Protein 1Z0F (pdb70)

Sequence (167 aa):
NYSYIFKYIIIGDMGVGKSCLLHQFTEKKFMADCPHTIGVEFGTRIIEVSGQKIKLQIWDTAGQERFRAVTRSYYRGAAGALMVYDITRRSTYNHLSSWLTDARNLTNPNTVIILIGNKADLEAQRDVTYEEAKQFAEENGLLFLEASAKTGENVEDAFLEAAKKIY

Nearest PDB structures (foldseek):
  1z0f-assembly1_A  TM=1.006E+00  e=1.741E-36  Homo sapiens
  2bme-assembly2_B  TM=9.021E-01  e=1.834E-24  Homo sapiens
  7eq2-assembly1_A  TM=8.925E-01  e=3.998E-22  Homo sapiens
  2bcg-assembly1_Y  TM=9.098E-01  e=1.332E-21  Saccharomyces cerevisiae
  4fmb-assembly1_B  TM=9.087E-01  e=6.094E-21  Homo sapiens

Foldseek 3Di:
DFDEEAEEEEDFDPPQQLLLLQCCQQVVAGCVPDPPDPGDAKHWDWDAEPNGIYIYIYGPLVPCLVPDPVSLVSLQAHQEYEYEAEQLDVVRVVCSVVVVCCSPVRYYPNYAYAYEHEPVVPVVRGDHDPVVVVVVCVVVVHHYDYAYSHVGRCSNVRVRVSVNSSD

Solvent-accessible surface area: 8452 Å² total; per-residue (Å²): 168,87,104,39,92,22,68,0,0,0,6,5,23,173,52,0,15,24,26,50,0,0,43,26,4,45,57,81,49,73,108,86,86,44,121,149,86,186,33,58,81,86,12,61,74,85,16,94,11,114,88,41,37,5,48,0,36,0,36,18,3,78,54,70,10,95,89,39,69,115,4,106,72,14,10,123,41,0,24,0,0,0,0,0,0,1,3,28,93,92,63,1,31,98,91,2,72,56,65,18,87,54,0,126,95,56,5,47,148,133,10,34,5,0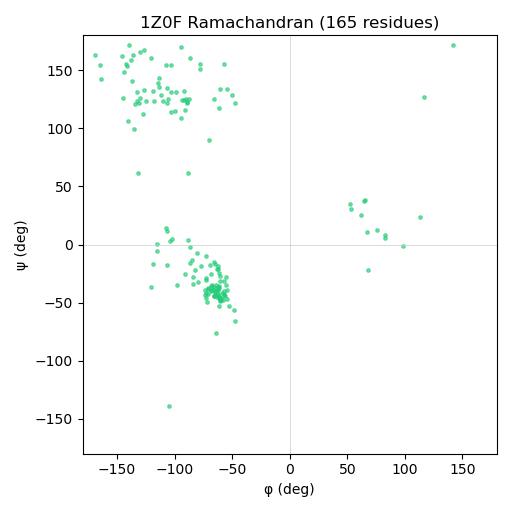,0,0,0,4,62,17,44,69,141,110,118,106,68,1,66,110,126,49,0,30,60,44,3,80,156,48,68,14,72,30,44,23,0,0,3,117,92,26,94,55,3,86,65,0,0,38,92,0,0,60,60,41,91

Organism: Homo sapiens (NCBI:txid9606)

Radius of gyration: 15.04 Å; Cα contacts (8 Å, |Δi|>4): 312; chains: 1; bounding box: 43×39×37 Å

Structure (mmCIF, N/CA/C/O backbone):
data_1Z0F
#
_entry.id   1Z0F
#
_cell.length_a   43.065
_cell.length_b   40.780
_cell.length_c   47.678
_cell.angle_alpha   90.00
_cell.angle_beta   108.45
_cell.angle_gamma   90.00
#
_symmetry.space_group_name_H-M   'P 1 21 1'
#
loop_
_entity.id
_entity.type
_entity.pdbx_description
1 polymer 'RAB14, member RAS oncogene family'
2 non-polymer 'MAGNESIUM ION'
3 non-polymer "GUANOSINE-5'-DIPHOSPHATE"
4 water water
#
loop_
_atom_site.group_PDB
_atom_site.id
_atom_site.type_symbol
_atom_site.label_atom_id
_atom_site.label_alt_id
_atom_site.label_comp_id
_atom_site.label_asym_id
_atom_site.label_entity_id
_atom_site.label_seq_id
_atom_site.pdbx_PDB_ins_code
_atom_site.Cartn_x
_atom_site.Cartn_y
_atom_site.Cartn_z
_atom_site.occupancy
_atom_site.B_iso_or_equiv
_atom_site.auth_seq_id
_atom_site.auth_comp_id
_atom_site.auth_asym_id
_atom_site.auth_atom_id
_atom_site.pdbx_PDB_model_num
ATOM 1 N N . ASN A 1 11 ? 31.948 3.109 17.665 1.00 32.52 7 ASN A N 1
ATOM 2 C CA . ASN A 1 11 ? 32.521 1.729 17.575 1.00 32.43 7 ASN A CA 1
ATOM 3 C C . ASN A 1 11 ? 31.440 0.671 17.350 1.00 31.97 7 ASN A C 1
ATOM 4 O O . ASN A 1 11 ? 30.322 0.797 17.863 1.00 32.01 7 ASN A O 1
ATOM 9 N N . TYR A 1 12 ? 31.782 -0.365 16.584 1.00 31.11 8 TYR A N 1
ATOM 10 C CA . TYR A 1 12 ? 30.838 -1.427 16.225 1.00 30.17 8 TYR A CA 1
ATOM 11 C C . TYR A 1 12 ? 31.554 -2.659 15.678 1.00 29.95 8 TYR A C 1
ATOM 12 O O . TYR A 1 12 ? 32.657 -2.559 15.123 1.00 29.87 8 TYR A O 1
ATOM 21 N N . SER A 1 13 ? 30.912 -3.815 15.825 1.00 29.48 9 SER A N 1
ATOM 22 C CA . SER A 1 13 ? 31.503 -5.090 15.420 1.00 29.18 9 SER A CA 1
ATOM 23 C C . SER A 1 13 ? 30.875 -5.667 14.156 1.00 28.79 9 SER A C 1
ATOM 24 O O . SER A 1 13 ? 31.456 -6.544 13.518 1.00 28.88 9 SER A O 1
ATOM 27 N N . TYR A 1 14 ? 29.689 -5.176 13.799 1.00 28.36 10 TYR A N 1
ATOM 28 C CA . TYR A 1 14 ? 28.977 -5.651 12.611 1.00 27.70 10 TYR A CA 1
ATOM 29 C C . TYR A 1 14 ? 28.179 -4.539 11.925 1.00 27.11 10 TYR A C 1
ATOM 30 O O . TYR A 1 14 ? 27.913 -3.493 12.524 1.00 27.03 10 TYR A O 1
ATOM 32 N N . ILE A 1 15 ? 27.817 -4.778 10.664 1.00 26.60 11 ILE A N 1
ATOM 33 C CA . ILE A 1 15 ? 27.035 -3.841 9.848 1.00 26.04 11 ILE A CA 1
ATOM 34 C C . ILE A 1 15 ? 25.781 -4.546 9.305 1.00 25.77 11 ILE A C 1
ATOM 35 O O . ILE A 1 15 ? 25.886 -5.586 8.650 1.00 25.72 11 ILE A O 1
ATOM 40 N N . PHE A 1 16 ? 24.604 -3.988 9.594 1.00 25.16 12 PHE A N 1
ATOM 41 C CA . PHE A 1 16 ? 23.338 -4.512 9.067 1.00 24.55 12 PHE A CA 1
ATOM 42 C C . PHE A 1 16 ? 22.758 -3.528 8.045 1.00 24.08 12 PHE A C 1
ATOM 43 O O . PHE A 1 16 ? 22.535 -2.354 8.358 1.00 23.57 12 PHE A O 1
ATOM 51 N N . LYS A 1 17 ? 22.520 -4.008 6.826 1.00 23.68 13 LYS A N 1
ATOM 52 C CA . LYS A 1 17 ? 21.854 -3.207 5.795 1.00 23.50 13 LYS A CA 1
ATOM 53 C C . LYS A 1 17 ? 20.333 -3.391 5.839 1.00 23.00 13 LYS A C 1
ATOM 54 O O . LYS A 1 17 ? 19.832 -4.518 5.774 1.00 22.85 13 LYS A O 1
ATOM 60 N N . TYR A 1 18 ? 19.612 -2.278 5.947 1.00 22.50 14 TYR A N 1
ATOM 61 C CA . TYR A 1 18 ? 18.143 -2.278 5.918 1.00 22.23 14 TYR A CA 1
ATOM 62 C C . TYR A 1 18 ? 17.614 -1.557 4.677 1.00 21.53 14 TYR A C 1
ATOM 63 O O . TYR A 1 18 ? 18.139 -0.513 4.284 1.00 20.85 14 TYR A O 1
ATOM 72 N N . ILE A 1 19 ? 16.569 -2.118 4.073 1.00 20.91 15 ILE A N 1
ATOM 73 C CA . ILE A 1 19 ? 15.744 -1.367 3.129 1.00 20.49 15 ILE A CA 1
ATOM 74 C C . ILE A 1 19 ? 14.397 -1.052 3.770 1.00 20.27 15 ILE A C 1
ATOM 75 O O . ILE A 1 19 ? 13.953 -1.745 4.693 1.00 19.97 15 ILE A O 1
ATOM 80 N N . ILE A 1 20 ? 13.771 0.016 3.291 1.00 19.97 16 ILE A N 1
ATOM 81 C CA . ILE A 1 20 ? 12.425 0.369 3.707 1.00 20.01 16 ILE A CA 1
ATOM 82 C C . ILE A 1 20 ? 11.602 0.682 2.459 1.00 19.71 16 ILE A C 1
ATOM 83 O O . ILE A 1 20 ? 11.992 1.519 1.639 1.00 19.48 16 ILE A O 1
ATOM 88 N N . ILE A 1 21 ? 10.487 -0.037 2.315 1.00 19.49 17 ILE A N 1
ATOM 89 C CA . ILE A 1 21 ? 9.691 -0.033 1.089 1.00 19.22 17 ILE A CA 1
ATOM 90 C C . ILE A 1 21 ? 8.194 0.051 1.389 1.00 19.34 17 ILE A C 1
ATOM 91 O O . ILE A 1 21 ? 7.757 -0.192 2.524 1.00 19.13 17 ILE A O 1
ATOM 96 N N . GLY A 1 22 ? 7.421 0.402 0.362 1.00 19.15 18 GLY A N 1
ATOM 97 C CA . GLY A 1 22 ? 5.986 0.620 0.493 1.00 19.29 18 GLY A CA 1
ATOM 98 C C . GLY A 1 22 ? 5.515 1.782 -0.362 1.00 19.53 18 GLY A C 1
ATOM 99 O O . GLY A 1 22 ? 6.331 2.514 -0.932 1.00 19.62 18 GLY A O 1
ATOM 100 N N . ASP A 1 23 ? 4.194 1.946 -0.443 1.00 19.40 19 ASP A N 1
ATOM 101 C CA . ASP A 1 23 ? 3.561 2.993 -1.240 1.00 19.53 19 ASP A CA 1
ATOM 102 C C . ASP A 1 23 ? 4.017 4.400 -0.859 1.00 19.70 19 ASP A C 1
ATOM 103 O O . ASP A 1 23 ? 4.459 4.641 0.272 1.00 19.55 19 ASP A O 1
ATOM 108 N N . MET A 1 24 ? 3.911 5.316 -1.820 1.00 19.82 20 MET A N 1
ATOM 109 C CA . MET A 1 24 ? 4.265 6.723 -1.630 1.00 20.30 20 MET A CA 1
ATOM 110 C C . MET A 1 24 ? 3.408 7.349 -0.532 1.00 20.12 20 MET A C 1
ATOM 111 O O . MET A 1 24 ? 2.185 7.154 -0.501 1.00 20.21 20 MET A O 1
ATOM 116 N N . GLY A 1 25 ? 4.055 8.084 0.368 1.00 19.99 21 GLY A N 1
ATOM 117 C CA . GLY A 1 25 ? 3.360 8.804 1.438 1.00 19.73 21 GLY A CA 1
ATOM 118 C C . GLY A 1 25 ? 2.977 8.032 2.699 1.00 19.66 21 GLY A C 1
ATOM 119 O O . GLY A 1 25 ? 2.258 8.567 3.551 1.00 19.75 21 GLY A O 1
ATOM 120 N N . VAL A 1 26 ? 3.445 6.790 2.837 1.00 19.43 22 VAL A N 1
ATOM 121 C CA . VAL A 1 26 ? 3.112 5.981 4.026 1.00 19.20 22 VAL A CA 1
ATOM 122 C C . VAL A 1 26 ? 3.924 6.374 5.278 1.00 19.26 22 VAL A C 1
ATOM 123 O O . VAL A 1 26 ? 3.549 6.028 6.409 1.00 19.05 22 VAL A O 1
ATOM 127 N N . GLY A 1 27 ? 5.035 7.081 5.070 1.00 19.11 23 GLY A N 1
ATOM 128 C CA . GLY A 1 27 ? 5.874 7.548 6.179 1.00 19.36 23 GLY A CA 1
ATOM 129 C C . GLY A 1 27 ? 7.258 6.925 6.280 1.00 19.45 23 GLY A C 1
ATOM 130 O O . GLY A 1 27 ? 7.855 6.917 7.361 1.00 18.78 23 GLY A O 1
ATOM 131 N N . LYS A 1 28 ? 7.781 6.420 5.159 1.00 19.66 24 LYS A N 1
ATOM 132 C CA . LYS A 1 28 ? 9.104 5.764 5.147 1.00 20.03 24 LYS A CA 1
ATOM 133 C C . LYS A 1 28 ? 10.241 6.725 5.532 1.00 20.60 24 LYS A C 1
ATOM 134 O O . LYS A 1 28 ? 11.102 6.380 6.341 1.00 20.60 24 LYS A O 1
ATOM 140 N N . SER A 1 29 ? 10.233 7.929 4.963 1.00 21.28 25 SER A N 1
ATOM 141 C CA . SER A 1 29 ? 11.245 8.947 5.277 1.00 22.14 25 SER A CA 1
ATOM 142 C C . SER A 1 29 ? 11.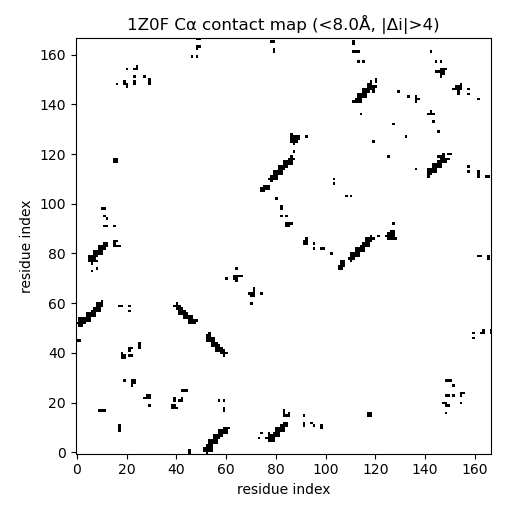162 9.405 6.733 1.00 22.67 25 SER A C 1
ATOM 143 O O . SER A 1 29 ? 12.185 9.607 7.381 1.00 22.43 25 SER A O 1
ATOM 146 N N . CYS A 1 30 ? 9.939 9.555 7.237 1.00 23.45 26 CYS A N 1
ATOM 147 C CA . CYS A 1 30 ? 9.717 9.956 8.622 1.00 24.55 26 CYS A CA 1
ATOM 148 C C . CYS A 1 30 ? 10.124 8.896 9.644 1.00 24.92 26 CYS A C 1
ATOM 149 O O . CYS A 1 30 ? 10.699 9.227 10.682 1.00 25.07 26 CYS A O 1
ATOM 152 N N . LEU A 1 31 ? 9.836 7.631 9.343 1.00 25.58 27 LEU A N 1
ATOM 153 C CA . LEU A 1 31 ? 10.251 6.512 10.194 1.00 26.30 27 LEU A CA 1
ATOM 154 C C . LEU A 1 31 ? 11.774 6.419 10.313 1.00 26.97 27 LEU A C 1
ATOM 155 O O . LEU A 1 31 ? 12.306 6.224 11.407 1.00 26.72 27 LEU A O 1
ATOM 160 N N . LEU A 1 32 ? 12.458 6.553 9.175 1.00 27.95 28 LEU A N 1
ATOM 161 C CA . LEU A 1 32 ? 13.920 6.567 9.109 1.00 28.72 28 LEU A CA 1
ATOM 162 C C . LEU A 1 32 ? 14.493 7.743 9.906 1.00 29.42 28 LEU A C 1
ATOM 163 O O . LEU A 1 32 ? 15.423 7.561 10.691 1.00 29.21 28 LEU A O 1
ATOM 168 N N . HIS A 1 33 ? 13.912 8.927 9.722 1.00 30.43 29 HIS A N 1
ATOM 169 C CA . HIS A 1 33 ? 14.361 10.145 10.411 1.00 31.82 29 HIS A CA 1
ATOM 170 C C . HIS A 1 33 ? 14.147 10.104 11.931 1.00 32.19 29 HIS A C 1
ATOM 171 O O . HIS A 1 33 ? 15.039 10.489 12.693 1.00 32.25 29 HIS A O 1
ATOM 178 N N . GLN A 1 34 ? 12.971 9.642 12.360 1.00 32.71 30 GLN A N 1
ATOM 179 C CA . GLN A 1 34 ? 12.659 9.485 13.784 1.00 33.36 30 GLN A CA 1
ATOM 180 C C . GLN A 1 34 ? 13.669 8.575 14.491 1.00 33.96 30 GLN A C 1
ATOM 181 O O . GLN A 1 34 ? 14.076 8.854 15.616 1.00 33.93 30 GLN A O 1
ATOM 187 N N . PHE A 1 35 ? 14.074 7.495 13.824 1.00 34.70 31 PHE A N 1
ATOM 188 C CA . PHE A 1 35 ? 15.034 6.554 14.402 1.00 35.53 31 PHE A CA 1
ATOM 189 C C . PHE A 1 35 ? 16.472 7.087 14.461 1.00 36.28 31 PHE A C 1
ATOM 190 O O . PHE A 1 35 ? 17.131 6.958 15.492 1.00 36.52 31 PHE A O 1
ATOM 198 N N . THR A 1 36 ? 16.951 7.685 13.371 1.00 37.17 32 THR A N 1
ATOM 199 C CA . THR A 1 36 ? 18.343 8.153 13.299 1.00 38.11 32 THR A CA 1
ATOM 200 C C . THR A 1 36 ? 18.597 9.487 14.007 1.00 38.90 32 THR A C 1
ATOM 201 O O . THR A 1 36 ? 19.689 9.709 14.532 1.00 39.18 32 THR A O 1
ATOM 205 N N . GLU A 1 37 ? 17.599 10.368 14.009 1.00 39.78 33 GLU A N 1
ATOM 206 C CA . GLU A 1 37 ? 17.750 11.714 14.567 1.00 40.67 33 GLU A CA 1
ATOM 207 C C . GLU A 1 37 ? 16.865 11.983 15.795 1.00 41.33 33 GLU A C 1
ATOM 208 O O . GLU A 1 37 ? 16.973 13.041 16.417 1.00 41.55 33 GLU A O 1
ATOM 210 N N . LYS A 1 38 ? 15.996 11.024 16.124 1.00 42.07 34 LYS A N 1
ATOM 211 C CA . LYS A 1 38 ? 15.115 11.073 17.307 1.00 42.85 34 LYS A CA 1
ATOM 212 C C . LYS A 1 38 ? 14.108 12.235 17.334 1.00 43.49 34 LYS A C 1
ATOM 213 O O . LYS A 1 38 ? 13.645 12.644 18.405 1.00 43.55 34 LYS A O 1
ATOM 215 N N . LYS A 1 39 ? 13.758 12.747 16.153 1.00 44.23 35 LYS A N 1
ATOM 216 C CA . LYS A 1 39 ? 12.807 13.854 16.036 1.00 45.00 35 LYS A CA 1
ATOM 217 C C . LYS A 1 39 ? 11.890 13.749 14.812 1.00 45.61 35 LYS A C 1
ATOM 218 O O . LYS A 1 39 ? 12.273 13.202 13.774 1.00 45.51 35 LYS A O 1
ATOM 220 N N . PHE A 1 40 ? 10.671 14.265 14.963 1.00 46.38 36 PHE A N 1
ATOM 221 C CA . PHE A 1 40 ? 9.739 14.451 13.854 1.00 47.24 36 PHE A CA 1
ATOM 222 C C . PHE A 1 40 ? 9.743 15.929 13.488 1.00 47.86 36 PHE A C 1
ATOM 223 O O . PHE A 1 40 ? 9.612 16.790 14.364 1.00 47.84 36 PHE A O 1
ATOM 231 N N . MET A 1 41 ? 9.889 16.215 12.196 1.00 48.62 37 MET A N 1
ATOM 232 C CA . MET A 1 41 ? 10.109 17.585 11.727 1.00 49.43 37 MET A CA 1
ATOM 233 C C . MET A 1 41 ? 8.942 18.542 11.992 1.00 49.59 37 MET A C 1
ATOM 234 O O . MET A 1 41 ? 9.020 19.369 12.907 1.00 49.79 37 MET A O 1
ATOM 239 N N . ALA A 1 42 ? 7.877 18.428 11.194 1.00 49.57 38 ALA A N 1
ATOM 240 C CA . ALA A 1 42 ? 6.688 19.298 11.292 1.00 49.45 38 ALA A CA 1
ATOM 241 C C . ALA A 1 42 ? 6.928 20.769 10.901 1.00 49.26 38 ALA A C 1
ATOM 242 O O . ALA A 1 42 ? 5.983 21.486 10.553 1.00 49.46 38 ALA A O 1
ATOM 244 N N . ASP A 1 43 ? 8.182 21.211 10.961 1.00 48.81 39 ASP A N 1
ATOM 245 C CA . ASP A 1 43 ? 8.550 22.564 10.550 1.00 48.28 39 ASP A CA 1
ATOM 246 C C . ASP A 1 43 ? 9.245 22.576 9.185 1.00 47.84 39 ASP A C 1
ATOM 247 O O . ASP A 1 43 ? 9.671 23.635 8.707 1.00 47.96 39 ASP A O 1
ATOM 249 N N . CYS A 1 44 ? 9.348 21.402 8.559 1.00 47.02 40 CYS A N 1
ATOM 250 C CA . CYS A 1 44 ? 10.015 21.273 7.261 1.00 46.37 40 CYS A CA 1
ATOM 251 C C . CYS A 1 44 ? 9.205 20.485 6.226 1.00 45.44 40 CYS A C 1
ATOM 252 O O . CYS A 1 44 ? 9.665 19.444 5.751 1.00 45.52 40 CYS A O 1
ATOM 255 N N . PRO A 1 45 ? 8.005 20.978 5.858 1.00 44.52 41 PRO A N 1
ATOM 256 C CA . PRO A 1 45 ? 7.225 20.215 4.882 1.00 43.72 41 PRO A CA 1
ATOM 257 C C . PRO A 1 45 ? 7.665 20.431 3.426 1.00 42.90 41 PRO A C 1
ATOM 258 O O . PRO A 1 45 ? 7.186 19.729 2.536 1.00 42.88 41 PRO A O 1
ATOM 262 N N . HIS A 1 46 ? 8.579 21.374 3.199 1.00 41.89 42 HIS A N 1
ATOM 263 C CA . HIS A 1 46 ? 8.994 21.777 1.849 1.00 41.01 42 HIS A CA 1
ATOM 264 C C . HIS A 1 46 ? 10.096 20.911 1.226 1.00 40.23 42 HIS A C 1
ATOM 265 O O . HIS A 1 46 ? 10.360 21.011 0.023 1.00 40.16 42 HIS A O 1
ATOM 272 N N . THR A 1 47 ? 10.745 20.078 2.037 1.00 39.19 43 THR A N 1
ATOM 273 C CA . THR A 1 47 ? 11.839 19.224 1.553 1.00 38.00 43 THR A CA 1
ATOM 274 C C . THR A 1 47 ? 11.327 17.899 0.991 1.00 37.20 43 THR A C 1
ATOM 275 O O . THR A 1 47 ? 10.204 17.482 1.292 1.00 37.05 43 THR A O 1
ATOM 279 N N . ILE A 1 48 ? 12.154 17.245 0.175 1.00 36.14 44 ILE A N 1
ATOM 280 C CA . ILE A 1 48 ? 11.789 15.972 -0.455 1.00 35.31 44 ILE A CA 1
ATOM 281 C C . ILE A 1 48 ? 11.534 14.837 0.550 1.00 34.50 44 ILE A C 1
ATOM 282 O O . ILE A 1 48 ? 10.569 14.074 0.396 1.00 34.87 44 ILE A O 1
ATOM 287 N N . GLY A 1 49 ? 12.379 14.737 1.574 1.00 33.23 45 GLY A N 1
ATOM 288 C CA . GLY A 1 49 ? 12.272 13.654 2.554 1.00 31.65 45 GLY A CA 1
ATOM 289 C C . GLY A 1 49 ? 13.505 12.770 2.515 1.00 30.58 45 GLY A C 1
ATOM 290 O O . GLY A 1 49 ? 13.888 12.274 1.447 1.00 30.40 45 GLY A O 1
ATOM 291 N N . VAL A 1 50 ? 14.114 12.575 3.684 1.00 29.28 46 VAL A N 1
ATOM 292 C CA . VAL A 1 50 ? 15.404 11.884 3.825 1.00 28.09 46 VAL A CA 1
ATOM 293 C C . VAL A 1 50 ? 15.426 10.483 3.189 1.00 27.24 46 VAL A C 1
ATOM 294 O O . VAL A 1 50 ? 14.502 9.688 3.375 1.00 26.89 46 VAL A O 1
ATOM 298 N N . GLU A 1 51 ? 16.492 10.210 2.440 1.00 26.43 47 GLU A N 1
ATOM 299 C CA . GLU A 1 51 ? 16.629 8.980 1.652 1.00 25.91 47 GLU A CA 1
ATOM 300 C C . GLU A 1 51 ? 17.459 7.902 2.350 1.00 25.38 47 GLU A C 1
ATOM 301 O O . GLU A 1 51 ? 17.183 6.712 2.197 1.00 25.16 47 GLU A O 1
ATOM 307 N N . PHE A 1 52 ? 18.475 8.320 3.103 1.00 24.85 48 PHE A N 1
ATOM 308 C CA . PHE A 1 52 ? 19.436 7.392 3.695 1.00 24.44 48 PHE A CA 1
ATOM 309 C C . PHE A 1 52 ? 19.842 7.846 5.101 1.00 24.60 48 PHE A C 1
ATOM 310 O O . PHE A 1 52 ? 19.759 9.026 5.425 1.00 24.50 48 PHE A O 1
ATOM 318 N N . GLY A 1 53 ? 20.271 6.899 5.930 1.00 24.71 49 GLY A N 1
ATOM 319 C CA . GLY A 1 53 ? 20.697 7.197 7.290 1.00 25.09 49 GLY A CA 1
ATOM 320 C C . GLY A 1 53 ? 21.376 6.027 7.968 1.00 25.39 49 GLY A C 1
ATOM 321 O O . GLY A 1 53 ? 21.265 4.885 7.511 1.00 25.38 49 GLY A O 1
ATOM 322 N N . THR A 1 54 ? 22.085 6.315 9.058 1.00 25.49 50 THR A N 1
ATOM 323 C CA . THR A 1 54 ? 22.773 5.283 9.841 1.00 26.02 50 THR A CA 1
ATOM 324 C C . THR A 1 54 ? 22.592 5.525 11.343 1.00 26.56 50 THR A C 1
ATOM 325 O O . THR A 1 54 ? 22.293 6.645 11.769 1.00 26.40 50 THR A O 1
ATOM 329 N N . ARG A 1 55 ? 22.774 4.469 12.133 1.00 27.24 51 ARG A N 1
ATOM 330 C CA . ARG A 1 55 ? 22.770 4.564 13.598 1.00 28.26 51 ARG A CA 1
ATOM 331 C C . ARG A 1 55 ? 23.385 3.318 14.239 1.00 28.48 51 ARG A C 1
ATOM 332 O O . ARG A 1 55 ? 23.189 2.196 13.758 1.00 28.57 51 ARG A O 1
ATOM 340 N N . ILE A 1 56 ? 24.125 3.529 15.323 1.00 28.90 52 ILE A N 1
ATOM 341 C CA . ILE A 1 56 ? 24.705 2.432 16.090 1.00 29.46 52 ILE A CA 1
ATOM 342 C C . ILE A 1 56 ? 23.777 2.030 17.232 1.00 29.77 52 ILE A C 1
ATOM 343 O O . ILE A 1 56 ? 23.387 2.859 18.055 1.00 29.86 52 ILE A O 1
ATOM 348 N N . ILE A 1 57 ? 23.426 0.748 17.259 1.00 30.10 53 ILE A N 1
ATOM 349 C CA . ILE A 1 57 ? 22.566 0.193 18.298 1.00 30.69 53 ILE A CA 1
ATOM 350 C C . ILE A 1 57 ? 23.276 -0.932 19.059 1.00 30.88 53 ILE A C 1
ATOM 351 O O . ILE A 1 57 ? 24.257 -1.496 18.570 1.00 30.95 53 ILE A O 1
ATOM 356 N N . GLU A 1 58 ? 22.780 -1.242 20.255 1.00 31.24 54 GLU A N 1
ATOM 357 C CA . GLU A 1 58 ? 23.295 -2.360 21.047 1.00 31.59 54 GLU A CA 1
ATOM 358 C C . GLU A 1 58 ? 22.288 -3.501 21.022 1.00 31.78 54 GLU A C 1
ATOM 359 O O . GLU A 1 58 ? 21.128 -3.323 21.397 1.00 31.72 54 GLU A O 1
ATOM 361 N N . VAL A 1 59 ? 22.738 -4.662 20.555 1.00 32.20 55 VAL A N 1
ATOM 362 C CA . VAL A 1 59 ? 21.883 -5.833 20.381 1.00 32.81 55 VAL A CA 1
ATOM 363 C C . VAL A 1 59 ? 22.568 -7.031 21.011 1.00 33.08 55 VAL A C 1
ATOM 364 O O . VAL A 1 59 ? 23.693 -7.369 20.635 1.00 33.12 55 VAL A O 1
ATOM 368 N N . SER A 1 60 ? 21.894 -7.667 21.970 1.00 33.52 56 SER A N 1
ATOM 369 C CA . SER A 1 60 ? 22.392 -8.902 22.586 1.00 33.73 56 SER A CA 1
ATOM 370 C C . SER A 1 60 ? 23.836 -8.764 23.106 1.00 33.64 56 SER A C 1
ATOM 371 O O . SER A 1 60 ? 24.624 -9.713 23.057 1.00 33.86 56 SER A O 1
ATOM 374 N N . GLY A 1 61 ? 24.175 -7.573 23.601 1.00 33.38 57 GLY A N 1
ATOM 375 C CA . GLY A 1 61 ? 25.530 -7.278 24.071 1.00 33.09 57 GLY A CA 1
ATOM 376 C C . GLY A 1 61 ? 26.539 -6.890 22.996 1.00 32.88 57 GLY A C 1
ATOM 377 O O . GLY A 1 61 ? 27.725 -6.725 23.289 1.00 32.97 57 GLY A O 1
ATOM 378 N N . GLN A 1 62 ? 26.078 -6.742 21.756 1.00 32.35 58 GLN A N 1
ATOM 379 C CA . GLN A 1 62 ? 26.956 -6.371 20.642 1.00 31.92 58 GLN A CA 1
ATOM 380 C C . GLN A 1 62 ? 26.619 -4.984 20.094 1.00 31.40 58 GLN A C 1
ATOM 381 O O . GLN A 1 62 ? 25.451 -4.598 20.043 1.00 31.42 58 GLN A O 1
ATOM 383 N N . LYS A 1 63 ? 27.650 -4.242 19.696 1.00 30.66 59 LYS A N 1
ATOM 384 C CA . LYS A 1 63 ? 27.479 -2.945 19.043 1.00 29.98 59 LYS A CA 1
ATOM 385 C C . LYS A 1 63 ? 27.367 -3.136 17.524 1.00 29.56 59 LYS A C 1
ATOM 386 O O . LYS A 1 63 ? 28.256 -3.718 16.899 1.00 29.50 59 LYS A O 1
ATOM 388 N N . ILE A 1 64 ? 26.268 -2.658 16.941 1.00 28.84 60 ILE A N 1
ATOM 389 C CA . ILE A 1 64 ? 25.975 -2.894 15.522 1.00 28.29 60 ILE A CA 1
ATOM 390 C C . ILE A 1 64 ? 25.564 -1.609 14.800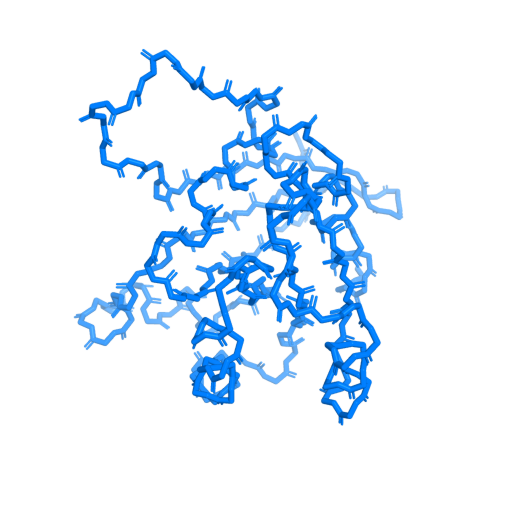 1.00 27.92 60 ILE A C 1
ATOM 391 O O . ILE A 1 64 ? 24.713 -0.867 15.286 1.00 27.57 60 ILE A O 1
ATOM 396 N N . LYS A 1 65 ? 26.187 -1.358 13.646 1.00 27.46 61 LYS A N 1
ATOM 397 C CA . LYS A 1 65 ? 25.859 -0.205 12.804 1.00 27.18 61 LYS A CA 1
ATOM 398 C C . LYS A 1 65 ? 24.758 -0.555 11.805 1.00 26.91 61 LYS A C 1
ATOM 399 O O . LYS A 1 65 ? 24.906 -1.482 11.004 1.00 26.85 61 LYS A O 1
ATOM 405 N N . LEU A 1 66 ? 23.654 0.184 11.862 1.00 26.69 62 LEU A N 1
ATOM 406 C CA . LEU A 1 66 ? 22.560 -0.011 10.912 1.00 26.63 62 LEU A CA 1
ATOM 407 C C . LEU A 1 66 ? 22.642 1.015 9.794 1.00 26.24 62 LEU A C 1
ATOM 408 O O . LEU A 1 66 ? 22.798 2.205 10.056 1.00 26.11 62 LEU A O 1
ATOM 413 N N . GLN A 1 67 ? 22.543 0.544 8.554 1.00 25.84 63 GLN A N 1
ATOM 414 C CA . GLN A 1 67 ? 22.349 1.421 7.402 1.00 25.79 63 GLN A CA 1
ATOM 415 C C . GLN A 1 67 ? 20.906 1.261 6.935 1.00 25.36 63 GLN A C 1
ATOM 416 O O . GLN A 1 67 ? 20.403 0.142 6.852 1.00 25.32 63 GLN A O 1
ATOM 422 N N . ILE A 1 68 ? 20.239 2.377 6.649 1.00 25.05 64 ILE A N 1
ATOM 423 C CA . ILE A 1 68 ? 18.812 2.364 6.294 1.00 24.92 64 ILE A CA 1
ATOM 424 C C . ILE A 1 68 ? 18.569 3.162 5.009 1.00 24.78 64 ILE A C 1
ATOM 425 O O . ILE A 1 68 ? 18.962 4.322 4.919 1.00 24.54 64 ILE A O 1
ATOM 430 N N . TRP A 1 69 ? 17.924 2.538 4.024 1.00 24.85 65 TRP A N 1
ATOM 431 C CA . TRP A 1 69 ? 17.735 3.159 2.706 1.00 25.16 65 TRP A CA 1
ATOM 432 C C . TRP A 1 69 ? 16.274 3.169 2.234 1.00 25.45 65 TRP A C 1
ATOM 433 O O . TRP A 1 69 ? 15.696 2.116 1.948 1.00 25.17 65 TRP A O 1
ATOM 444 N N . ASP A 1 70 ? 15.690 4.364 2.151 1.00 26.00 66 ASP A N 1
ATOM 445 C CA . ASP A 1 70 ? 14.418 4.560 1.463 1.00 26.89 66 ASP A CA 1
ATOM 446 C C . ASP A 1 70 ? 14.727 4.386 -0.021 1.00 27.74 66 ASP A C 1
ATOM 447 O O . ASP A 1 70 ? 15.057 5.334 -0.728 1.00 27.85 66 ASP A O 1
ATOM 452 N N . THR A 1 71 ? 14.618 3.145 -0.471 1.00 28.93 67 THR A N 1
ATOM 453 C CA . THR A 1 71 ? 15.219 2.702 -1.723 1.00 30.26 67 THR A CA 1
ATOM 454 C C . THR A 1 71 ? 14.500 3.241 -2.983 1.00 30.98 67 THR A C 1
ATOM 455 O O . THR A 1 71 ? 15.127 3.427 -4.027 1.00 31.09 67 THR A O 1
ATOM 459 N N . ALA A 1 72 ? 13.195 3.494 -2.861 1.00 31.94 68 ALA A N 1
ATOM 460 C CA . ALA A 1 72 ? 12.377 4.150 -3.900 1.00 32.99 68 ALA A CA 1
ATOM 461 C C . ALA A 1 72 ? 12.439 3.522 -5.310 1.00 33.78 68 ALA A C 1
ATOM 462 O O . ALA A 1 72 ? 12.299 4.223 -6.321 1.00 33.90 68 ALA A O 1
ATOM 464 N N . GLY A 1 73 ? 12.644 2.207 -5.368 1.00 34.61 69 GLY A N 1
ATOM 465 C CA . GLY A 1 73 ? 12.594 1.465 -6.631 1.00 35.77 69 GLY A CA 1
ATOM 466 C C . GLY A 1 73 ? 13.804 1.623 -7.539 1.00 36.54 69 GLY A C 1
ATOM 467 O O . GLY A 1 73 ? 13.766 1.220 -8.707 1.00 36.46 69 GLY A O 1
ATOM 468 N N . GLN A 1 74 ? 14.880 2.192 -6.996 1.00 37.21 70 GLN A N 1
ATOM 469 C CA . GLN A 1 74 ? 16.103 2.468 -7.757 1.00 37.87 70 GLN A CA 1
ATOM 470 C C . GLN A 1 74 ? 16.906 1.202 -8.090 1.00 38.19 70 GLN A C 1
ATOM 471 O O . GLN A 1 74 ? 17.849 1.249 -8.888 1.00 38.10 70 GLN A O 1
ATOM 477 N N . GLU A 1 75 ? 16.510 0.077 -7.489 1.00 38.78 71 GLU A N 1
ATOM 478 C CA . GLU A 1 75 ? 17.125 -1.231 -7.743 1.00 39.39 71 GLU A CA 1
ATOM 479 C C . GLU A 1 75 ? 16.908 -1.741 -9.176 1.00 39.94 71 GLU A C 1
ATOM 480 O O . GLU A 1 75 ? 17.578 -2.687 -9.611 1.00 40.41 71 GLU A O 1
ATOM 482 N N . ARG A 1 76 ? 15.973 -1.123 -9.897 1.00 40.13 72 ARG A N 1
ATOM 483 C CA . ARG A 1 76 ? 15.681 -1.485 -11.286 1.00 40.36 72 ARG A CA 1
ATOM 484 C C . ARG A 1 76 ? 16.588 -0.744 -12.265 1.00 40.49 72 ARG A C 1
ATOM 485 O O . ARG A 1 76 ? 16.700 -1.133 -13.436 1.00 40.80 72 ARG A O 1
ATOM 487 N N . PHE A 1 77 ? 17.235 0.315 -11.778 1.00 40.27 73 PHE A N 1
ATOM 488 C CA . PHE A 1 77 ? 18.033 1.196 -12.627 1.00 39.90 73 PHE A CA 1
ATOM 489 C C . PHE A 1 77 ? 19.509 1.276 -12.221 1.00 39.59 73 PHE A C 1
ATOM 490 O O . PHE A 1 77 ? 20.383 1.358 -13.088 1.00 39.79 73 PHE A O 1
ATOM 492 N N . ARG A 1 78 ? 19.783 1.250 -10.916 1.00 38.87 74 ARG A N 1
ATOM 493 C CA . ARG A 1 78 ? 21.139 1.468 -10.404 1.00 38.30 74 ARG A CA 1
ATOM 494 C C . ARG A 1 78 ? 21.813 0.186 -9.917 1.00 37.82 74 ARG A C 1
ATOM 495 O O . ARG A 1 78 ? 21.280 -0.515 -9.053 1.00 37.87 74 ARG A O 1
ATOM 497 N N . ALA A 1 79 ? 22.995 -0.098 -10.463 1.00 37.09 75 ALA A N 1
ATOM 498 C CA . ALA A 1 79 ? 23.738 -1.321 -10.139 1.00 36.39 75 ALA A CA 1
ATOM 499 C C . ALA A 1 79 ? 24.144 -1.429 -8.664 1.00 35.85 75 ALA A C 1
ATOM 500 O O . ALA A 1 79 ? 24.138 -2.520 -8.096 1.00 35.82 75 ALA A O 1
ATOM 502 N N . VAL A 1 80 ? 24.492 -0.300 -8.051 1.00 35.15 76 VAL A N 1
ATOM 503 C CA . VAL A 1 80 ? 24.875 -0.277 -6.636 1.00 34.48 76 VAL A CA 1
ATOM 504 C C . VAL A 1 80 ? 23.670 -0.527 -5.730 1.00 33.94 76 VAL A C 1
ATOM 505 O O . VAL A 1 80 ? 23.769 -1.285 -4.757 1.00 33.87 76 VAL A O 1
ATOM 509 N N . THR A 1 81 ? 22.540 0.104 -6.057 1.00 33.29 77 THR A N 1
ATOM 510 C CA . THR A 1 81 ? 21.285 -0.117 -5.334 1.00 32.72 77 THR A CA 1
ATOM 511 C C . THR A 1 81 ? 20.865 -1.577 -5.473 1.00 32.24 77 THR A C 1
ATOM 512 O O . THR A 1 81 ? 20.363 -2.181 -4.521 1.00 32.16 77 THR A O 1
ATOM 516 N N . ARG A 1 82 ? 21.101 -2.135 -6.659 1.00 31.64 78 ARG A N 1
ATOM 517 C CA . ARG A 1 82 ? 20.786 -3.530 -6.955 1.00 31.32 78 ARG A CA 1
ATOM 518 C C . ARG A 1 82 ? 21.489 -4.493 -5.989 1.00 30.49 78 ARG A C 1
ATOM 519 O O . ARG A 1 82 ? 20.864 -5.429 -5.488 1.00 30.36 78 ARG A O 1
ATOM 527 N N . SER A 1 83 ? 22.771 -4.246 -5.705 1.00 29.69 79 SER A N 1
ATOM 528 C CA . SER A 1 83 ? 23.547 -5.142 -4.837 1.00 28.88 79 SER A CA 1
ATOM 529 C C . SER A 1 83 ? 23.394 -4.880 -3.332 1.00 28.12 79 SER A C 1
ATOM 530 O O . SER A 1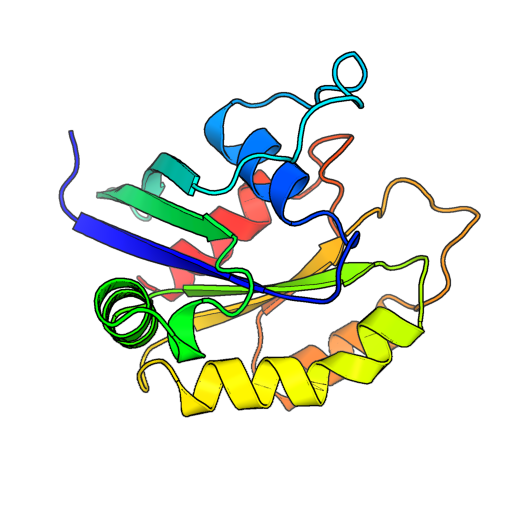 83 ? 23.555 -5.804 -2.535 1.00 28.06 79 SER A O 1
ATOM 533 N N . TYR A 1 84 ? 23.097 -3.635 -2.951 1.00 27.01 80 TYR A N 1
ATOM 534 C CA . TYR A 1 84 ? 22.714 -3.308 -1.568 1.00 26.29 80 TYR A CA 1
ATOM 535 C C . TYR A 1 84 ? 21.454 -4.106 -1.193 1.00 26.10 80 TYR A C 1
ATOM 536 O O . TYR A 1 84 ? 21.376 -4.713 -0.120 1.00 25.97 80 TYR A O 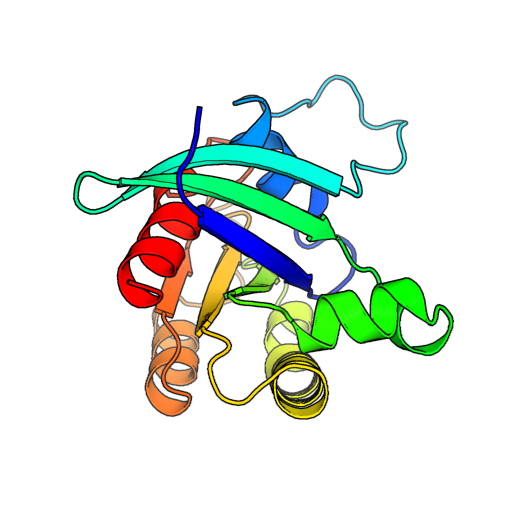1
ATOM 545 N N . TYR A 1 85 ? 20.485 -4.092 -2.103 1.00 25.75 81 TYR A N 1
ATOM 546 C CA . TYR A 1 85 ? 19.239 -4.840 -1.992 1.00 25.81 81 TYR A CA 1
ATOM 547 C C . TYR A 1 85 ? 19.508 -6.335 -1.797 1.00 25.52 81 TYR A C 1
ATOM 548 O O . TYR A 1 85 ? 18.897 -6.973 -0.940 1.00 25.57 81 TYR A O 1
ATOM 557 N N . ARG A 1 86 ? 20.445 -6.873 -2.579 1.00 25.17 82 ARG A N 1
ATOM 558 C CA . ARG A 1 86 ? 20.850 -8.288 -2.505 1.00 24.71 82 ARG A CA 1
ATOM 559 C C . ARG A 1 86 ? 21.600 -8.650 -1.226 1.00 24.27 82 ARG A C 1
ATOM 560 O O . ARG A 1 86 ? 21.713 -9.830 -0.882 1.00 24.40 82 ARG A O 1
ATOM 568 N N . GLY A 1 87 ? 22.116 -7.639 -0.532 1.00 23.57 83 GLY A N 1
ATOM 569 C CA . GLY A 1 87 ? 22.819 -7.846 0.728 1.00 22.80 83 GLY A CA 1
ATOM 570 C C . GLY A 1 87 ? 22.033 -7.394 1.945 1.00 22.32 83 GLY A C 1
ATOM 571 O O . GLY A 1 87 ? 22.593 -7.268 3.039 1.00 22.10 83 GLY A O 1
ATOM 572 N N . ALA A 1 88 ? 20.735 -7.156 1.756 1.00 21.61 84 ALA A N 1
ATOM 573 C CA . ALA A 1 88 ? 19.869 -6.664 2.822 1.00 21.06 84 ALA A CA 1
ATOM 574 C C . ALA A 1 88 ? 19.715 -7.689 3.943 1.00 20.79 84 ALA A C 1
ATOM 575 O O . ALA A 1 88 ? 19.359 -8.841 3.695 1.00 20.62 84 ALA A O 1
ATOM 577 N N . ALA A 1 89 ? 20.012 -7.265 5.169 1.00 20.55 85 ALA A N 1
ATOM 578 C CA . ALA A 1 89 ? 19.804 -8.101 6.354 1.00 20.50 85 ALA A CA 1
ATOM 579 C C . ALA A 1 89 ? 18.359 -7.988 6.835 1.00 20.40 85 ALA A C 1
ATOM 580 O O . ALA A 1 89 ? 17.785 -8.953 7.330 1.00 20.53 85 ALA A O 1
ATOM 582 N N . GLY A 1 90 ? 17.775 -6.804 6.675 1.00 20.65 86 GLY A N 1
ATOM 583 C CA . GLY A 1 90 ? 16.390 -6.559 7.079 1.00 20.75 86 GLY A CA 1
ATOM 584 C C . GLY A 1 90 ? 15.591 -5.678 6.131 1.00 20.77 86 GLY A C 1
ATOM 585 O O . GLY A 1 90 ? 16.150 -4.842 5.415 1.00 20.61 86 GLY A O 1
ATOM 586 N N . ALA A 1 91 ? 14.274 -5.872 6.135 1.00 20.94 87 ALA A N 1
ATOM 587 C CA . ALA A 1 91 ? 13.365 -5.069 5.319 1.00 21.17 87 ALA A CA 1
ATOM 588 C C . ALA A 1 91 ? 12.160 -4.630 6.139 1.00 21.35 87 ALA A C 1
ATOM 589 O O . ALA A 1 91 ? 11.432 -5.474 6.674 1.00 21.69 87 ALA A O 1
ATOM 591 N N . LEU A 1 92 ? 11.952 -3.318 6.250 1.00 21.29 88 LEU A N 1
ATOM 592 C CA . LEU A 1 92 ? 10.697 -2.810 6.797 1.00 21.16 88 LEU A CA 1
ATOM 593 C C . LEU A 1 92 ? 9.730 -2.591 5.644 1.00 20.96 88 LEU A C 1
ATOM 594 O O . LEU A 1 92 ? 9.982 -1.768 4.760 1.00 20.67 88 LEU A O 1
ATOM 599 N N . MET A 1 93 ? 8.640 -3.354 5.652 1.00 20.83 89 MET A N 1
ATOM 600 C CA . MET A 1 93 ? 7.561 -3.215 4.676 1.00 21.29 89 MET A CA 1
ATOM 601 C C . MET A 1 93 ? 6.437 -2.413 5.332 1.00 20.52 89 MET A C 1
ATOM 602 O O . MET A 1 93 ? 5.830 -2.856 6.312 1.00 20.41 89 MET A O 1
ATOM 607 N N . VAL A 1 94 ? 6.178 -1.226 4.793 1.00 20.20 90 VAL A N 1
ATOM 608 C CA . VAL A 1 94 ? 5.336 -0.231 5.457 1.00 19.79 90 VAL A CA 1
ATOM 609 C C . VAL A 1 94 ? 4.028 0.036 4.709 1.00 19.91 90 VAL A C 1
ATOM 610 O O . VAL A 1 94 ? 4.020 0.178 3.477 1.00 20.01 90 VAL A O 1
ATOM 614 N N . TYR A 1 95 ? 2.932 0.096 5.466 1.00 19.61 91 TYR A N 1
ATOM 615 C CA . TYR A 1 95 ? 1.652 0.606 4.971 1.00 19.58 91 TYR A CA 1
ATOM 616 C C . TYR A 1 95 ? 1.128 1.714 5.900 1.00 19.81 91 TYR A C 1
ATOM 617 O O . TYR A 1 95 ? 1.648 1.913 7.013 1.00 19.55 91 TYR A O 1
ATOM 626 N N . ASP A 1 96 ? 0.112 2.429 5.415 1.00 19.88 92 ASP A N 1
ATOM 627 C CA . ASP A 1 96 ? -0.558 3.514 6.129 1.00 20.12 92 ASP A CA 1
ATOM 628 C C . ASP A 1 96 ? -1.896 2.981 6.655 1.00 20.32 92 ASP A C 1
ATOM 629 O O . ASP A 1 96 ? -2.799 2.657 5.874 1.00 19.98 92 ASP A O 1
ATOM 634 N N . ILE A 1 97 ? -2.015 2.897 7.983 1.00 20.45 93 ILE A N 1
ATOM 635 C CA . ILE A 1 97 ? -3.232 2.407 8.654 1.00 20.60 93 ILE A CA 1
ATOM 636 C C . ILE A 1 97 ? -4.509 3.166 8.251 1.00 20.44 93 ILE A C 1
ATOM 637 O O . ILE A 1 97 ? -5.609 2.608 8.288 1.00 20.39 93 ILE A O 1
ATOM 642 N N . THR A 1 98 ? -4.358 4.432 7.872 1.00 20.46 94 THR A N 1
ATOM 643 C CA . THR A 1 98 ? -5.496 5.246 7.444 1.00 20.49 94 THR A CA 1
ATOM 644 C C . THR A 1 98 ? -5.812 5.090 5.945 1.00 20.73 94 THR A C 1
ATOM 645 O O . THR A 1 98 ? -6.768 5.698 5.456 1.00 20.65 94 THR A O 1
ATOM 649 N N . ARG A 1 99 ? -5.017 4.294 5.222 1.00 20.73 95 ARG A N 1
ATOM 650 C CA . ARG A 1 99 ? -5.207 4.123 3.768 1.00 21.20 95 ARG A CA 1
ATOM 651 C C . ARG A 1 99 ? -5.126 2.670 3.315 1.00 21.13 95 ARG A C 1
ATOM 652 O O . ARG A 1 99 ? -4.040 2.119 3.118 1.00 20.72 95 ARG A O 1
ATOM 660 N N . ARG A 1 100 ? -6.299 2.070 3.132 1.00 21.32 96 ARG A N 1
ATOM 661 C CA . ARG A 1 100 ? -6.429 0.661 2.768 1.00 21.81 96 ARG A CA 1
ATOM 662 C C . ARG A 1 100 ? -5.678 0.246 1.493 1.00 21.73 96 ARG A C 1
ATOM 663 O O . ARG A 1 100 ? -5.170 -0.871 1.412 1.00 21.63 96 ARG A O 1
ATOM 671 N N . SER A 1 101 ? -5.602 1.140 0.509 1.00 21.83 97 SER A N 1
ATOM 672 C CA . SER A 1 101 ? -4.913 0.830 -0.745 1.00 21.91 97 SER A CA 1
ATOM 673 C C . SER A 1 101 ? -3.428 0.491 -0.538 1.00 21.89 97 SER A C 1
ATOM 674 O O . SER A 1 101 ? -2.853 -0.317 -1.280 1.00 21.83 97 SER A O 1
ATOM 677 N N . THR A 1 102 ? -2.820 1.102 0.481 1.00 21.55 98 THR A N 1
ATOM 678 C CA . THR A 1 102 ? -1.419 0.846 0.807 1.00 21.15 98 THR A CA 1
ATOM 679 C C . THR A 1 102 ? -1.255 -0.539 1.431 1.00 21.29 98 THR A C 1
ATOM 680 O O . THR A 1 102 ? -0.219 -1.184 1.264 1.00 21.33 98 THR A O 1
ATOM 684 N N . TYR A 1 103 ? -2.291 -0.987 2.136 1.00 21.42 99 TYR A N 1
ATOM 685 C CA . TYR A 1 103 ? -2.354 -2.342 2.686 1.00 21.70 99 TYR A CA 1
ATOM 686 C C . TYR A 1 103 ? -2.592 -3.360 1.563 1.00 21.65 99 TYR A C 1
ATOM 687 O O . TYR A 1 103 ? -1.960 -4.414 1.532 1.00 21.61 99 TYR A O 1
ATOM 696 N N . ASN A 1 104 ? -3.484 -3.023 0.632 1.00 21.66 100 ASN A N 1
ATOM 697 C CA . ASN A 1 104 ? -3.801 -3.887 -0.518 1.00 21.64 100 ASN A CA 1
ATOM 698 C C . ASN A 1 104 ? -2.625 -4.192 -1.465 1.00 21.72 100 ASN A C 1
ATOM 699 O O . ASN A 1 104 ? -2.626 -5.215 -2.155 1.00 21.70 100 ASN A O 1
ATOM 704 N N . HIS A 1 105 ? -1.624 -3.311 -1.481 1.00 21.85 101 HIS A N 1
ATOM 705 C CA . HIS A 1 105 ? -0.435 -3.498 -2.315 1.00 21.75 101 HIS A CA 1
ATOM 706 C C . HIS A 1 105 ? 0.683 -4.299 -1.641 1.00 21.56 101 HIS A C 1
ATOM 707 O O . HIS A 1 105 ? 1.757 -4.461 -2.219 1.00 21.50 101 HIS A O 1
ATOM 714 N N . LEU A 1 106 ? 0.437 -4.802 -0.432 1.00 21.51 102 LEU A N 1
ATOM 715 C CA . LEU A 1 106 ? 1.470 -5.518 0.328 1.00 21.15 102 LEU A CA 1
ATOM 716 C C . LEU A 1 106 ? 2.006 -6.788 -0.341 1.00 21.51 102 LEU A C 1
ATOM 717 O O . LEU A 1 106 ? 3.198 -7.093 -0.222 1.00 21.29 102 LEU A O 1
ATOM 722 N N . SER A 1 107 ? 1.147 -7.529 -1.039 1.00 21.73 103 SER A N 1
ATOM 723 C CA . SER A 1 107 ? 1.613 -8.742 -1.717 1.00 22.35 103 SER A CA 1
ATOM 724 C C . SER A 1 107 ? 2.626 -8.421 -2.824 1.00 22.27 103 SER A C 1
ATOM 725 O O . SER A 1 107 ? 3.572 -9.188 -3.033 1.00 22.20 103 SER A O 1
ATOM 728 N N . SER A 1 108 ? 2.434 -7.286 -3.504 1.00 22.37 104 SER A N 1
ATOM 729 C CA . SER A 1 108 ? 3.393 -6.779 -4.498 1.00 22.54 104 SER A CA 1
ATOM 730 C C . SER A 1 108 ? 4.735 -6.396 -3.876 1.00 22.63 104 SER A C 1
ATOM 731 O O . SER A 1 108 ? 5.787 -6.710 -4.433 1.00 22.30 104 SER A O 1
ATOM 733 N N . TRP A 1 109 ? 4.694 -5.711 -2.732 1.00 22.92 105 TRP A N 1
ATOM 734 C CA . TRP A 1 109 ? 5.920 -5.311 -2.031 1.00 23.35 105 TRP A CA 1
ATOM 735 C C . TRP A 1 109 ? 6.664 -6.513 -1.459 1.00 23.84 105 TRP A C 1
ATOM 736 O O . TRP A 1 109 ? 7.895 -6.566 -1.512 1.00 24.01 105 TRP A O 1
ATOM 747 N N . LEU A 1 110 ? 5.912 -7.477 -0.933 1.00 24.66 106 LEU A N 1
ATOM 748 C CA . LEU A 1 110 ? 6.482 -8.724 -0.412 1.00 25.57 106 LEU A CA 1
ATOM 749 C C . LEU A 1 110 ? 7.170 -9.549 -1.507 1.00 26.43 106 LEU A C 1
ATOM 750 O O . LEU A 1 110 ? 8.231 -10.135 -1.271 1.00 26.38 106 LEU A O 1
ATOM 755 N N . THR A 1 111 ? 6.563 -9.582 -2.697 1.00 27.49 107 THR A N 1
ATOM 756 C CA . THR A 1 111 ? 7.150 -10.249 -3.865 1.00 28.38 107 THR A CA 1
ATOM 757 C C . THR A 1 111 ? 8.490 -9.617 -4.249 1.00 29.38 107 THR A C 1
ATOM 758 O O . THR A 1 111 ? 9.486 -10.328 -4.370 1.00 29.59 107 THR A O 1
ATOM 762 N N . ASP A 1 112 ? 8.513 -8.293 -4.429 1.00 30.50 108 ASP A N 1
ATOM 763 C CA . ASP A 1 112 ? 9.759 -7.558 -4.686 1.00 31.63 108 ASP A CA 1
ATOM 764 C C . ASP A 1 112 ? 10.810 -7.868 -3.631 1.00 32.11 108 ASP A C 1
ATOM 765 O O . ASP A 1 112 ? 11.934 -8.255 -3.958 1.00 32.47 108 ASP A O 1
ATOM 770 N N . ALA A 1 113 ? 10.430 -7.705 -2.365 1.00 32.70 109 ALA A N 1
ATOM 771 C CA . ALA A 1 113 ? 11.323 -7.970 -1.247 1.00 33.15 109 ALA A CA 1
ATOM 772 C C . ALA A 1 113 ? 12.016 -9.317 -1.426 1.00 33.56 109 ALA A C 1
ATOM 773 O O . ALA A 1 113 ? 13.234 -9.368 -1.614 1.00 33.99 109 ALA A O 1
ATOM 775 N N . ARG A 1 114 ? 11.237 -10.397 -1.390 1.00 33.66 110 ARG A N 1
ATOM 776 C CA . ARG A 1 114 ? 11.773 -11.759 -1.479 1.00 33.64 110 ARG A CA 1
ATOM 777 C C . ARG A 1 114 ? 12.551 -12.019 -2.769 1.00 33.30 110 ARG A C 1
ATOM 778 O O . ARG A 1 114 ? 13.663 -12.537 -2.720 1.00 33.53 110 ARG A O 1
ATOM 786 N N . ASN A 1 115 ? 11.968 -11.632 -3.905 1.00 32.84 111 ASN A N 1
ATOM 787 C CA . ASN A 1 115 ? 12.587 -11.773 -5.238 1.00 32.33 111 ASN A CA 1
ATOM 788 C C . ASN A 1 115 ? 13.951 -11.084 -5.389 1.00 31.66 111 ASN A C 1
ATOM 789 O O . ASN A 1 115 ? 14.804 -11.553 -6.144 1.00 31.66 111 ASN A O 1
ATOM 794 N N . LEU A 1 116 ? 14.161 -9.981 -4.672 1.00 30.55 112 LEU A N 1
ATOM 795 C CA . LEU A 1 116 ? 15.326 -9.134 -4.932 1.00 29.56 112 LEU A CA 1
ATOM 796 C C . LEU A 1 116 ? 16.362 -9.041 -3.808 1.00 28.74 112 LEU A C 1
ATOM 797 O O . LEU A 1 116 ? 17.372 -8.345 -3.954 1.00 28.45 112 LEU A O 1
ATOM 802 N N . THR A 1 117 ? 16.126 -9.733 -2.696 1.00 27.77 113 THR A N 1
ATOM 803 C CA . THR A 1 117 ? 17.093 -9.730 -1.598 1.00 27.09 113 THR A CA 1
ATOM 804 C C . THR A 1 117 ? 17.857 -11.058 -1.551 1.00 26.77 113 THR A C 1
ATOM 805 O O . THR A 1 117 ? 18.251 -11.578 -2.598 1.00 26.53 113 THR A O 1
ATOM 809 N N . ASN A 1 118 ? 18.082 -11.592 -0.351 1.00 26.27 114 ASN A N 1
ATOM 810 C CA . ASN A 1 118 ? 18.688 -12.915 -0.187 1.00 25.96 114 ASN A CA 1
ATOM 811 C C . ASN A 1 118 ? 17.869 -13.787 0.783 1.00 26.06 114 ASN A C 1
ATOM 812 O O . ASN A 1 118 ? 17.014 -13.264 1.498 1.00 26.00 114 ASN A O 1
ATOM 817 N N . PRO A 1 119 ? 18.120 -15.115 0.810 1.00 26.03 115 PRO A N 1
ATOM 818 C CA . PRO A 1 119 ? 17.272 -16.003 1.618 1.00 25.93 115 PRO A CA 1
ATOM 819 C C . PRO A 1 119 ? 17.277 -15.743 3.135 1.00 25.81 115 PRO A C 1
ATOM 820 O O . PRO A 1 119 ? 16.354 -16.180 3.820 1.00 25.75 115 PRO A O 1
ATOM 824 N N . ASN A 1 120 ? 18.283 -15.034 3.648 1.00 25.50 116 ASN A N 1
ATOM 825 C CA . ASN A 1 120 ? 18.323 -14.677 5.075 1.00 25.28 116 ASN A CA 1
ATOM 826 C C . ASN A 1 120 ? 17.505 -13.438 5.463 1.00 24.86 116 ASN A C 1
ATOM 827 O O . ASN A 1 120 ? 17.140 -13.281 6.627 1.00 25.08 116 ASN A O 1
ATOM 832 N N . THR A 1 121 ? 17.226 -12.567 4.495 1.00 24.15 117 THR A N 1
ATOM 833 C CA . THR A 1 121 ? 16.604 -11.267 4.766 1.00 23.63 117 THR A CA 1
ATOM 834 C C . THR A 1 121 ? 15.394 -11.379 5.696 1.00 23.40 117 THR A C 1
ATOM 835 O O . THR A 1 121 ? 14.438 -12.101 5.402 1.00 23.37 117 THR A O 1
ATOM 839 N N . VAL A 1 122 ? 15.463 -10.667 6.819 1.00 22.94 118 VAL A N 1
ATOM 840 C CA . VAL A 1 122 ? 14.404 -10.656 7.827 1.00 22.53 118 VAL A CA 1
ATOM 841 C C . VAL A 1 122 ? 13.436 -9.507 7.537 1.00 22.33 118 VAL A C 1
ATOM 842 O O . VAL A 1 122 ? 13.842 -8.348 7.454 1.00 22.10 118 VAL A O 1
ATOM 846 N N . ILE A 1 123 ? 12.155 -9.831 7.390 1.00 22.20 119 ILE A N 1
ATOM 847 C CA . ILE A 1 123 ? 11.160 -8.836 6.986 1.00 22.02 119 ILE A CA 1
ATOM 848 C C . ILE A 1 123 ? 10.186 -8.522 8.122 1.00 22.02 119 ILE A C 1
ATOM 849 O O . ILE A 1 123 ? 9.617 -9.433 8.729 1.00 22.32 119 ILE A O 1
ATOM 854 N N . ILE A 1 124 ? 10.014 -7.231 8.409 1.00 21.79 120 ILE A N 1
ATOM 855 C CA . ILE A 1 124 ? 9.035 -6.769 9.401 1.00 21.63 120 ILE A CA 1
ATOM 856 C C . ILE A 1 124 ? 7.964 -5.850 8.791 1.00 21.43 120 ILE A C 1
ATOM 857 O O . ILE A 1 124 ? 8.271 -4.918 8.047 1.00 21.44 120 ILE A O 1
ATOM 862 N N . LEU A 1 125 ? 6.708 -6.139 9.110 1.00 21.21 121 LEU A N 1
ATOM 863 C CA . LEU A 1 125 ? 5.582 -5.327 8.670 1.00 21.03 121 LEU A CA 1
ATOM 864 C C . LEU A 1 125 ? 5.316 -4.196 9.661 1.00 20.99 121 LEU A C 1
ATOM 865 O O . LEU A 1 125 ? 5.134 -4.437 10.857 1.00 21.29 121 LEU A O 1
ATOM 870 N N . ILE A 1 126 ? 5.294 -2.967 9.159 1.00 20.85 122 ILE A N 1
ATOM 871 C CA . ILE A 1 126 ? 4.966 -1.806 9.976 1.00 20.63 122 ILE A CA 1
ATOM 872 C C . ILE A 1 126 ? 3.697 -1.122 9.458 1.00 20.57 122 ILE A C 1
ATOM 873 O O . ILE A 1 126 ? 3.615 -0.740 8.284 1.00 20.11 122 ILE A O 1
ATOM 878 N N . GLY A 1 127 ? 2.708 -0.996 10.338 1.00 20.47 123 GLY A N 1
ATOM 879 C CA . GLY A 1 127 ? 1.552 -0.139 10.093 1.00 20.69 123 GLY A CA 1
ATOM 880 C C . GLY A 1 127 ? 1.822 1.207 10.736 1.00 20.77 123 GLY A C 1
ATOM 881 O O . GLY A 1 127 ? 1.843 1.320 11.965 1.00 20.86 123 GLY A O 1
ATOM 882 N N . ASN A 1 128 ? 2.050 2.219 9.903 1.00 20.72 124 ASN A N 1
ATOM 883 C CA . ASN A 1 128 ? 2.418 3.549 10.368 1.00 20.71 124 ASN A CA 1
ATOM 884 C C . ASN A 1 128 ? 1.216 4.492 10.513 1.00 20.90 124 ASN A C 1
ATOM 885 O O . ASN A 1 128 ? 0.109 4.174 10.070 1.00 20.93 124 ASN A O 1
ATOM 890 N N . LYS A 1 129 ? 1.452 5.649 11.137 1.00 21.12 125 LYS A N 1
ATOM 891 C CA . LYS A 1 129 ? 0.418 6.653 11.438 1.00 21.32 125 LYS A CA 1
ATOM 892 C C . LYS A 1 129 ? -0.631 6.145 12.439 1.00 21.45 125 LYS A C 1
ATOM 893 O O . LYS A 1 129 ? -1.818 6.459 12.321 1.00 21.38 125 LYS A O 1
ATOM 899 N N . ALA A 1 130 ? -0.175 5.380 13.435 1.00 21.64 126 ALA A N 1
ATOM 900 C CA . ALA A 1 130 ? -1.042 4.873 14.516 1.00 21.99 126 ALA A CA 1
ATOM 901 C C . ALA A 1 130 ? -1.612 5.983 15.399 1.00 22.38 126 ALA A C 1
ATOM 902 O O . ALA A 1 130 ? -2.585 5.769 16.121 1.00 22.60 126 ALA A O 1
ATOM 904 N N . ASP A 1 131 ? -1.011 7.167 15.331 1.00 22.77 127 ASP A N 1
ATOM 905 C CA . ASP A 1 131 ? -1.480 8.333 16.087 1.00 23.15 127 ASP A CA 1
ATOM 906 C C . ASP A 1 131 ? -2.831 8.860 15.588 1.00 23.56 127 ASP A C 1
ATOM 907 O O . ASP A 1 131 ? -3.576 9.491 16.343 1.00 23.29 127 ASP A O 1
ATOM 912 N N . LEU A 1 132 ? -3.139 8.594 14.320 1.00 24.07 128 LEU A N 1
ATOM 913 C CA . LEU A 1 132 ? -4.385 9.055 13.709 1.00 24.71 128 LEU A CA 1
ATOM 914 C C . LEU A 1 132 ? -5.508 8.040 13.929 1.00 25.21 128 LEU A C 1
ATOM 915 O O . LEU A 1 132 ? -6.077 7.501 12.972 1.00 25.23 128 LEU A O 1
ATOM 920 N N . GLU A 1 133 ? -5.820 7.804 15.204 1.00 25.82 129 GLU A N 1
ATOM 921 C CA . GLU A 1 133 ? -6.791 6.794 15.640 1.00 26.73 129 GLU A CA 1
ATOM 922 C C . GLU A 1 133 ? -8.171 6.930 14.997 1.00 26.38 129 GLU A C 1
ATOM 923 O O . GLU A 1 133 ? -8.744 5.941 14.528 1.00 26.51 129 GLU A O 1
ATOM 929 N N . ALA A 1 134 ? -8.694 8.154 14.978 1.00 26.22 130 ALA A N 1
ATOM 930 C CA . ALA A 1 134 ? -10.034 8.418 14.463 1.00 26.29 130 ALA A CA 1
ATOM 931 C C . ALA A 1 134 ? -10.181 8.067 12.979 1.00 26.07 130 ALA A C 1
ATOM 932 O O . ALA A 1 134 ? -11.290 7.831 12.503 1.00 26.17 130 ALA A O 1
ATOM 934 N N . GLN A 1 135 ? -9.056 8.007 12.269 1.00 25.69 131 GLN A N 1
ATOM 935 C CA . GLN A 1 135 ? -9.053 7.787 10.824 1.00 25.61 131 GLN A CA 1
ATOM 936 C C . GLN A 1 135 ? -8.588 6.392 10.398 1.00 25.00 131 GLN A C 1
ATOM 937 O O . GLN A 1 135 ? -8.351 6.148 9.206 1.00 24.95 131 GLN A O 1
ATOM 943 N N . ARG A 1 136 ? -8.471 5.485 11.369 1.00 24.19 132 ARG A N 1
ATOM 944 C CA . ARG A 1 136 ? -8.113 4.087 11.111 1.00 23.63 132 ARG A CA 1
ATOM 945 C C . ARG A 1 136 ? -8.983 3.466 10.015 1.00 23.59 132 ARG A C 1
ATOM 946 O O . ARG A 1 136 ? -10.211 3.531 10.080 1.00 23.56 132 ARG A O 1
ATOM 954 N N . ASP A 1 137 ? -8.333 2.864 9.020 1.00 23.42 133 ASP A N 1
ATOM 955 C CA . ASP A 1 137 ? -9.021 2.254 7.879 1.00 23.26 133 ASP A CA 1
ATOM 956 C C . ASP A 1 137 ? -8.733 0.754 7.806 1.00 23.25 133 ASP A C 1
ATOM 957 O O . ASP A 1 137 ? -9.443 0.014 7.127 1.00 23.41 133 ASP A O 1
ATOM 962 N N . VAL A 1 138 ? -7.687 0.320 8.509 1.00 23.46 134 VAL A N 1
ATOM 963 C CA . VAL A 1 138 ? -7.258 -1.082 8.543 1.00 23.49 134 VAL A CA 1
ATOM 964 C C . VAL A 1 138 ? -7.151 -1.542 10.005 1.00 23.63 134 VAL A C 1
ATOM 965 O O . VAL A 1 138 ? -6.567 -0.843 10.835 1.00 23.50 134 VAL A O 1
ATOM 969 N N . THR A 1 139 ? -7.707 -2.714 10.311 1.00 23.79 135 THR A N 1
ATOM 970 C CA . THR A 1 139 ? -7.656 -3.261 11.675 1.00 24.08 135 THR A CA 1
ATOM 971 C C . THR A 1 139 ? -6.299 -3.886 12.005 1.00 24.39 135 THR A C 1
ATOM 972 O O . THR A 1 139 ? -5.599 -4.386 11.117 1.00 23.99 135 THR A O 1
ATOM 976 N N . TYR A 1 140 ? -5.945 -3.854 13.289 1.00 24.68 136 TYR A N 1
ATOM 977 C CA . TYR A 1 140 ? -4.761 -4.545 13.795 1.00 25.09 136 TYR A CA 1
ATOM 978 C C . TYR A 1 140 ? -4.858 -6.035 13.463 1.00 25.28 136 TYR A C 1
ATOM 979 O O . TYR A 1 140 ? -3.881 -6.651 13.028 1.00 25.10 136 TYR A O 1
ATOM 988 N N . GLU A 1 141 ? -6.056 -6.588 13.659 1.00 25.46 137 GLU A N 1
ATOM 989 C CA . GLU A 1 141 ? -6.320 -8.017 13.514 1.00 25.83 137 GLU A CA 1
ATOM 990 C C . GLU A 1 141 ? -6.043 -8.587 12.118 1.00 25.55 137 GLU A C 1
ATOM 991 O O . GLU A 1 141 ? -5.389 -9.631 11.997 1.00 25.53 137 GLU A O 1
ATOM 997 N N . GLU A 1 142 ? -6.535 -7.920 11.073 1.00 25.06 138 GLU A N 1
ATOM 998 C CA . GLU A 1 142 ? -6.337 -8.419 9.703 1.00 24.57 138 GLU A CA 1
ATOM 999 C C . GLU A 1 142 ? -4.868 -8.371 9.275 1.00 24.65 138 GLU A C 1
ATOM 1000 O O . GLU A 1 142 ? -4.373 -9.293 8.617 1.00 24.79 138 GLU A O 1
ATOM 1006 N N . ALA A 1 143 ? -4.177 -7.302 9.668 1.00 24.53 139 ALA A N 1
ATOM 1007 C CA . ALA A 1 143 ? -2.753 -7.148 9.379 1.00 24.62 139 ALA A CA 1
ATOM 1008 C C . ALA A 1 143 ? -1.906 -8.161 10.146 1.00 24.66 139 ALA A C 1
ATOM 1009 O O . ALA A 1 143 ? -0.893 -8.640 9.633 1.00 24.78 139 ALA A O 1
ATOM 1011 N N . LYS A 1 144 ? -2.323 -8.481 11.372 1.00 24.73 140 LYS A N 1
ATOM 1012 C CA . LYS A 1 144 ? -1.641 -9.489 12.187 1.00 24.70 140 LYS A CA 1
ATOM 1013 C C . LYS A 1 144 ? -1.727 -10.881 11.551 1.00 24.61 140 LYS A C 1
ATOM 1014 O O . LYS A 1 144 ? -0.772 -11.656 11.607 1.00 24.90 140 LYS A O 1
ATOM 1016 N N . GLN A 1 145 ? -2.870 -11.186 10.944 1.00 24.49 141 GLN A N 1
ATOM 1017 C CA . GLN A 1 145 ? -3.068 -12.457 10.259 1.00 24.10 141 GLN A CA 1
ATOM 1018 C C . GLN A 1 145 ? -2.267 -12.547 8.959 1.00 23.96 141 GLN A C 1
ATOM 1019 O O . GLN A 1 145 ? -1.749 -13.614 8.633 1.00 24.14 141 GLN A O 1
ATOM 1021 N N . PHE A 1 146 ? -2.169 -11.440 8.218 1.00 23.67 142 PHE A N 1
ATOM 1022 C CA . PHE A 1 146 ? -1.300 -11.380 7.030 1.00 23.24 142 PHE A CA 1
ATOM 1023 C C . PHE A 1 146 ? 0.151 -11.642 7.429 1.00 23.25 142 PHE A C 1
ATOM 1024 O O . PHE A 1 146 ? 0.846 -12.435 6.786 1.00 22.88 142 PHE A O 1
ATOM 1032 N N . ALA A 1 147 ? 0.589 -10.982 8.503 1.00 23.31 143 ALA A N 1
ATOM 1033 C CA . ALA A 1 147 ? 1.952 -11.133 9.017 1.00 23.86 143 ALA A CA 1
ATOM 1034 C C . ALA A 1 147 ? 2.246 -12.561 9.472 1.00 24.11 143 ALA A C 1
ATOM 1035 O O . ALA A 1 147 ? 3.311 -13.098 9.177 1.00 24.21 143 ALA A O 1
ATOM 1037 N N . GLU A 1 148 ? 1.294 -13.167 10.182 1.00 24.73 144 GLU A N 1
ATOM 1038 C CA . GLU A 1 148 ? 1.447 -14.530 10.699 1.00 25.07 144 GLU A CA 1
ATOM 1039 C C . GLU A 1 148 ? 1.518 -15.550 9.567 1.00 25.46 144 GLU A C 1
ATOM 1040 O O . GLU A 1 148 ? 2.365 -16.439 9.593 1.00 25.53 144 GLU A O 1
ATOM 1042 N N . GLU A 1 149 ? 0.641 -15.401 8.570 1.00 25.80 145 GLU A N 1
ATOM 1043 C CA . GLU A 1 149 ? 0.652 -16.237 7.358 1.00 26.13 145 GLU A CA 1
ATOM 1044 C C . GLU A 1 149 ? 2.004 -16.249 6.651 1.00 26.12 145 GLU A C 1
ATOM 1045 O O . GLU A 1 149 ? 2.436 -17.282 6.133 1.00 26.16 145 GLU A O 1
ATOM 1051 N N . ASN A 1 150 ? 2.651 -15.087 6.617 1.00 26.26 146 ASN A N 1
ATOM 1052 C CA . ASN A 1 150 ? 3.857 -14.883 5.821 1.00 26.20 146 ASN A CA 1
ATOM 1053 C C . ASN A 1 150 ? 5.140 -14.918 6.658 1.00 26.21 146 ASN A C 1
ATOM 1054 O O . ASN A 1 150 ? 6.239 -14.676 6.144 1.00 26.01 146 ASN A O 1
ATOM 1059 N N . GLY A 1 151 ? 4.983 -15.223 7.946 1.00 26.27 147 GLY A N 1
ATOM 1060 C CA . GLY A 1 151 ? 6.102 -15.339 8.880 1.00 26.48 147 GLY A CA 1
ATOM 1061 C C . GLY A 1 151 ? 6.849 -14.038 9.114 1.00 26.65 147 GLY A C 1
ATOM 1062 O O . GLY A 1 151 ? 8.073 -14.039 9.243 1.00 26.95 147 GLY A O 1
ATOM 1063 N N . LEU A 1 152 ? 6.112 -12.930 9.169 1.00 26.50 148 LEU A N 1
ATOM 1064 C CA . LEU A 1 152 ? 6.711 -11.616 9.359 1.00 26.27 148 LEU A CA 1
ATOM 1065 C C . LEU A 1 152 ? 6.506 -11.153 10.793 1.00 26.57 148 LEU A C 1
ATOM 1066 O O . LEU A 1 152 ? 5.567 -11.582 11.466 1.00 26.36 148 LEU A O 1
ATOM 1071 N N . LEU A 1 153 ? 7.392 -10.280 11.258 1.00 26.70 149 LEU A N 1
ATOM 1072 C CA . LEU A 1 153 ? 7.146 -9.547 12.491 1.00 27.50 149 LEU A CA 1
ATOM 1073 C C . LEU A 1 153 ? 6.165 -8.425 12.181 1.00 26.53 149 LEU A C 1
ATOM 1074 O O . LEU A 1 153 ? 6.076 -7.981 11.036 1.00 26.46 149 LEU A O 1
ATOM 1079 N N . PHE A 1 154 ? 5.428 -7.978 13.196 1.00 25.82 150 PHE A N 1
ATOM 1080 C CA . PHE A 1 154 ? 4.405 -6.954 13.011 1.00 25.20 150 PHE A CA 1
ATOM 1081 C C . PHE A 1 154 ? 4.285 -5.994 14.194 1.00 24.86 150 PHE A C 1
ATOM 1082 O O . PHE A 1 154 ? 4.104 -6.410 15.345 1.00 24.73 150 PHE A O 1
ATOM 1090 N N . LEU A 1 155 ? 4.392 -4.703 13.886 1.00 24.45 151 LEU A N 1
ATOM 1091 C CA . LEU A 1 155 ? 4.125 -3.630 14.843 1.00 24.09 151 LEU A CA 1
ATOM 1092 C C . LEU A 1 155 ? 3.323 -2.502 14.202 1.00 23.76 151 LEU A C 1
ATOM 1093 O O . LEU A 1 155 ? 3.531 -2.156 13.035 1.00 23.34 151 LEU A O 1
ATOM 1098 N N . GLU A 1 156 ? 2.388 -1.953 14.967 1.00 23.55 152 GLU A N 1
ATOM 1099 C CA . GLU A 1 156 ? 1.769 -0.684 14.616 1.00 23.45 152 GLU A CA 1
ATOM 1100 C C . GLU A 1 156 ? 2.580 0.410 15.290 1.00 23.57 152 GLU A C 1
ATOM 1101 O O . GLU A 1 156 ? 2.904 0.314 16.477 1.00 23.36 152 GLU A O 1
ATOM 1107 N N . ALA A 1 157 ? 2.922 1.436 14.520 1.00 23.75 153 ALA A N 1
ATOM 1108 C CA . ALA A 1 157 ? 3.849 2.460 14.974 1.00 24.21 153 ALA A CA 1
ATOM 1109 C C . ALA A 1 157 ? 3.421 3.869 14.559 1.00 24.60 153 ALA A C 1
ATOM 1110 O O . ALA A 1 157 ? 2.471 4.046 13.784 1.00 24.41 153 ALA A O 1
ATOM 1112 N N . SER A 1 158 ? 4.126 4.863 15.095 1.00 25.03 154 SER A N 1
ATOM 1113 C CA . SER A 1 158 ? 3.898 6.256 14.744 1.00 25.76 154 SER A CA 1
ATOM 1114 C C . SER A 1 158 ? 5.221 7.006 14.635 1.00 26.28 154 SER A C 1
ATOM 1115 O O . SER A 1 158 ? 5.862 7.307 15.653 1.00 26.33 154 SER A O 1
ATOM 1118 N N . ALA A 1 159 ? 5.617 7.310 13.4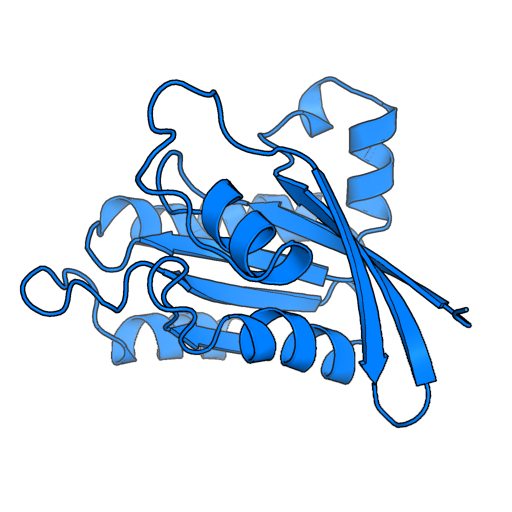00 1.00 26.73 155 ALA A N 1
ATOM 1119 C CA . ALA A 1 159 ? 6.819 8.101 13.133 1.00 27.26 155 ALA A CA 1
ATOM 1120 C C . ALA A 1 159 ? 6.722 9.492 13.745 1.00 27.68 155 ALA A C 1
ATOM 1121 O O . ALA A 1 159 ? 7.743 10.101 14.074 1.00 27.81 155 ALA A O 1
ATOM 1123 N N . LYS A 1 160 ? 5.492 9.983 13.891 1.00 28.12 156 LYS A N 1
ATOM 1124 C CA . LYS A 1 160 ? 5.238 11.313 14.434 1.00 28.52 156 LYS A CA 1
ATOM 1125 C C . LYS A 1 160 ? 5.515 11.395 15.934 1.00 28.66 156 LYS A C 1
ATOM 1126 O O . LYS A 1 160 ? 6.218 12.298 16.394 1.00 28.88 156 LYS A O 1
ATOM 1132 N N . THR A 1 161 ? 4.963 10.451 16.689 1.00 28.84 157 THR A N 1
ATOM 1133 C CA . THR A 1 161 ? 5.080 10.468 18.147 1.00 28.83 157 THR A CA 1
ATOM 1134 C C . THR A 1 161 ? 6.292 9.684 18.640 1.00 29.15 157 THR A C 1
ATOM 1135 O O . THR A 1 161 ? 6.807 9.948 19.729 1.00 29.26 157 THR A O 1
ATOM 1139 N N . GLY A 1 162 ? 6.737 8.722 17.835 1.00 29.49 158 GLY A N 1
ATOM 1140 C CA . GLY A 1 162 ? 7.871 7.870 18.184 1.00 29.79 158 GLY A CA 1
ATOM 1141 C C . GLY A 1 162 ? 7.454 6.526 18.750 1.00 30.22 158 GLY A C 1
ATOM 1142 O O . GLY A 1 162 ? 8.305 5.692 19.064 1.00 30.35 158 GLY A O 1
ATOM 1143 N N . GLU A 1 163 ? 6.145 6.319 18.882 1.00 30.60 159 GLU A N 1
ATOM 1144 C CA . GLU A 1 163 ? 5.588 5.077 19.421 1.00 31.21 159 GLU A CA 1
ATOM 1145 C C . GLU A 1 163 ? 5.922 3.821 18.615 1.00 31.19 159 GLU A C 1
ATOM 1146 O O . GLU A 1 163 ? 5.541 3.696 17.447 1.00 30.97 159 GLU A O 1
ATOM 1152 N N . ASN A 1 164 ? 6.637 2.915 19.268 1.00 31.14 160 ASN A N 1
ATOM 1153 C CA . ASN A 1 164 ? 7.098 1.637 18.716 1.00 31.32 160 ASN A CA 1
ATOM 1154 C C . ASN A 1 164 ? 8.149 1.736 17.577 1.00 31.28 160 ASN A C 1
ATOM 1155 O O . ASN A 1 164 ? 8.456 0.737 16.930 1.00 31.29 160 ASN A O 1
ATOM 1160 N N . VAL A 1 165 ? 8.719 2.946 17.338 1.00 31.26 161 VAL A N 1
ATOM 1161 C CA . VAL A 1 165 ? 9.712 3.153 16.236 1.00 31.41 161 VAL A CA 1
ATOM 1162 C C . VAL A 1 165 ? 11.068 2.527 16.585 1.00 31.58 161 VAL A C 1
ATOM 1163 O O . VAL A 1 165 ? 11.676 1.848 15.752 1.00 31.50 161 VAL A O 1
ATOM 1167 N N . GLU A 1 166 ? 11.496 2.722 17.817 1.00 31.75 162 GLU A N 1
ATOM 1168 C CA . GLU A 1 166 ? 12.738 2.114 18.324 1.00 32.05 162 GLU A CA 1
ATOM 1169 C C . GLU A 1 166 ? 12.595 0.595 18.245 1.00 31.66 162 GLU A C 1
ATOM 1170 O O . GLU A 1 166 ? 13.477 -0.112 17.750 1.00 31.57 162 GLU A O 1
ATOM 1176 N N . ASP A 1 167 ? 11.472 0.078 18.748 1.00 31.38 163 ASP A N 1
ATOM 1177 C CA . ASP A 1 167 ? 11.174 -1.358 18.721 1.00 31.30 163 ASP A CA 1
ATOM 1178 C C . ASP A 1 167 ? 11.150 -1.933 17.307 1.00 31.08 163 ASP A C 1
ATOM 1179 O O . ASP A 1 167 ? 11.650 -3.031 17.080 1.00 31.06 163 ASP A O 1
ATOM 1184 N N . ALA A 1 168 ? 10.564 -1.194 16.366 1.00 30.88 164 ALA A N 1
ATOM 1185 C CA . ALA A 1 168 ? 10.510 -1.620 14.969 1.00 30.73 164 ALA A CA 1
ATOM 1186 C C . ALA A 1 168 ? 11.887 -2.070 14.472 1.00 30.69 164 ALA A C 1
ATOM 1187 O O . ALA A 1 168 ? 12.049 -3.214 14.033 1.00 30.68 164 ALA A O 1
ATOM 1189 N N . PHE A 1 169 ? 12.873 -1.179 14.580 1.00 30.42 165 PHE A N 1
ATOM 1190 C CA . PHE A 1 169 ? 14.240 -1.454 14.130 1.00 30.30 165 PHE A CA 1
ATOM 1191 C C . PHE A 1 169 ? 14.985 -2.460 15.015 1.00 30.33 165 PHE A C 1
ATOM 1192 O O . PHE A 1 169 ? 15.735 -3.294 14.503 1.00 30.33 165 PHE A O 1
ATOM 1200 N N . LEU A 1 170 ? 14.767 -2.384 16.329 1.00 30.25 166 LEU A N 1
ATOM 1201 C CA . LEU A 1 170 ? 15.474 -3.234 17.295 1.00 30.43 166 LEU A CA 1
ATOM 1202 C C . LEU A 1 170 ? 15.011 -4.688 17.296 1.00 30.58 166 LEU A C 1
ATOM 1203 O O . LEU A 1 170 ? 15.831 -5.597 17.430 1.00 30.45 166 LEU A O 1
ATOM 1205 N N . GLU A 1 171 ? 13.705 -4.907 17.159 1.00 30.92 167 GLU A N 1
ATOM 1206 C CA . GLU A 1 171 ? 13.149 -6.264 17.115 1.00 31.53 167 GLU A CA 1
ATOM 1207 C C . GLU A 1 171 ? 13.619 -7.027 15.882 1.00 31.40 167 GLU A C 1
ATOM 1208 O O . GLU A 1 171 ? 13.927 -8.223 15.961 1.00 31.25 167 GLU A O 1
ATOM 1214 N N . ALA A 1 172 ? 13.668 -6.327 14.750 1.00 31.33 168 ALA A N 1
ATOM 1215 C CA . ALA A 1 172 ? 14.224 -6.876 13.517 1.00 31.42 168 ALA A CA 1
ATOM 1216 C C . ALA A 1 172 ? 15.680 -7.308 13.711 1.00 31.52 168 ALA A C 1
ATOM 1217 O O . ALA A 1 172 ? 16.055 -8.426 13.341 1.00 31.42 168 ALA A O 1
ATOM 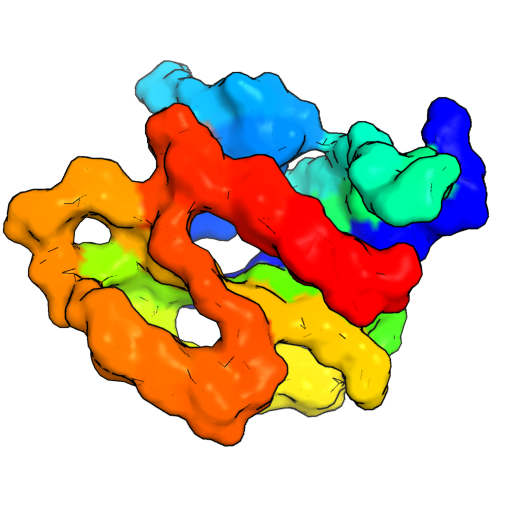1219 N N . ALA A 1 173 ? 16.480 -6.429 14.315 1.00 31.59 169 ALA A N 1
ATOM 1220 C CA . ALA A 1 173 ? 17.906 -6.680 14.541 1.00 31.94 169 ALA A CA 1
ATOM 1221 C C . ALA A 1 173 ? 18.182 -7.883 15.448 1.00 32.23 169 ALA A C 1
ATOM 1222 O O . ALA A 1 173 ? 19.115 -8.651 15.196 1.00 32.10 169 ALA A O 1
ATOM 1224 N N . LYS A 1 174 ? 17.372 -8.044 16.492 1.00 32.57 170 LYS A N 1
ATOM 1225 C CA . LYS A 1 174 ? 17.541 -9.160 17.424 1.00 33.20 170 LYS A CA 1
ATOM 1226 C C . LYS A 1 174 ? 17.247 -10.498 16.747 1.00 33.64 170 LYS A C 1
ATOM 1227 O O . LYS A 1 174 ? 17.920 -11.491 17.020 1.00 33.76 170 LYS A O 1
ATOM 1229 N N . LYS A 1 175 ? 16.258 -10.510 15.850 1.00 34.13 171 LYS A N 1
ATOM 1230 C CA . LYS A 1 175 ? 15.940 -11.698 15.052 1.00 34.62 171 LYS A CA 1
ATOM 1231 C C . LYS A 1 175 ? 17.052 -12.034 14.048 1.00 35.00 171 LYS A C 1
ATOM 1232 O O . LYS A 1 175 ? 17.320 -13.213 13.783 1.00 35.04 171 LYS A O 1
ATOM 1234 N N . ILE A 1 176 ? 17.697 -10.999 13.503 1.00 35.34 172 ILE A N 1
ATOM 1235 C CA . ILE A 1 176 ? 18.893 -11.163 12.658 1.00 35.74 172 ILE A CA 1
ATOM 1236 C C . ILE A 1 176 ? 20.048 -11.790 13.458 1.00 36.19 172 ILE A C 1
ATOM 1237 O O . ILE A 1 176 ? 20.966 -12.375 12.879 1.00 36.29 172 ILE A O 1
ATOM 1242 N N . TYR A 1 177 ? 19.966 -11.676 14.787 1.00 36.71 173 TYR A N 1
ATOM 1243 C CA . TYR A 1 177 ? 20.933 -12.240 15.745 1.00 36.97 173 TYR A CA 1
ATOM 1244 C C . TYR A 1 177 ? 22.276 -11.539 15.679 1.00 37.16 173 TYR A C 1
ATOM 1245 O O . TYR A 1 177 ? 22.451 -10.483 16.288 1.00 37.56 173 TYR A O 1
#

Secondary structure (DSSP, 8-state):
--SEEEEEEEE-STTSSHHHHHHHHHHS---SS-TTS----EEEEEEEETTEEEEEEEEE-TTGGGT-HHHHHHHHT-SEEEEEEETT-HHHHHTHHHHHHHHHHHS-TT-EEEEEEE-TT-GGG--S-HHHHHHHHHHTT-EEEE--TTT-TTHHHHHHHHHHHH-

GO terms:
  GO:0031901 early endosome membrane (C, IDA)
  GO:0034498 early endosome to Golgi transport (P, IDA)
  GO:0003924 GTPase activity (F, IDA)
  GO:0034058 endosomal vesicle fusion (P, IDA)
  GO:0005525 GTP binding (F, IDA)
  GO:0045335 phagocytic vesicle (C, IDA)
  GO:0055037 recycling endosome (C, IDA)
  GO:0032456 endocytic recycling (P, IDA)
  GO:0032880 regulation of protein localization (P, IDA)
  GO:0019003 GDP binding (F, IDA)
  GO:0031901 early endosome membrane (C, EXP)
  GO:0000139 Golgi membrane (C, EXP)
  GO:0031410 cytoplasmic vesicle (C, EXP)
  GO:0003924 GTPase activity (F, EXP)
  GO:0003925 G protein activity (F, IMP)
  GO:0005515 protein binding (F, IPI)
  GO:0031901 early endosome membrane (C, TAS)
  GO:0055038 recycling endosome membrane (C, TAS)
  GO:0070821 tertiary granule membrane (C, TAS)
  GO:0005829 cytosol (C, TAS)

CATH classification: 3.40.50.300

InterPro domains:
  IPR001806 Small GTPase [PF00071] (13-173)
  IPR001806 Small GTPase [PS51421] (7-21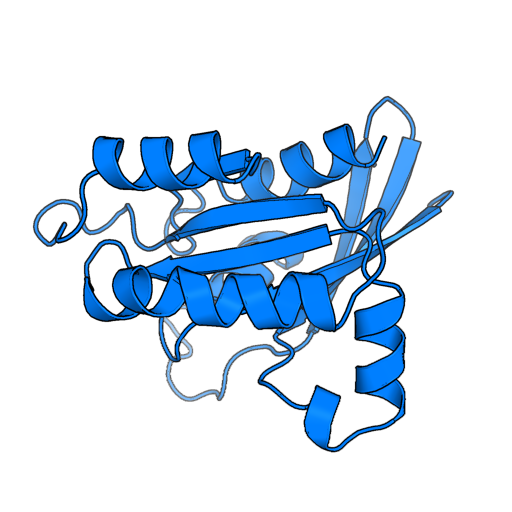5)
  IPR001806 Small GTPase [SM00174] (14-175)
  IPR005225 Small GTP-binding domain [TIGR00231] (11-165)
  IPR027417 P-loop containing nucleoside triphosphate hydrolase [G3DSA:3.40.50.300] (4-196)
  IPR027417 P-loop containing nucleoside triphosphate hydrolase [SSF52540] (8-182)
  IPR030702 Ras-related protein Rab14 [cd04122] (10-175)
  IPR050209 Membrane trafficking Rab GTPases [PTHR47979] (8-191)

B-factor: mean 28.28, std 8.07, range [9.53, 144.76]